Protein AF-A0A7W8YZ42-F1 (afdb_monomer_lite)

Structure (mmCIF, N/CA/C/O backbone):
data_AF-A0A7W8YZ42-F1
#
_entry.id   AF-A0A7W8YZ42-F1
#
loop_
_atom_site.group_PDB
_atom_site.id
_atom_site.type_symbol
_atom_site.label_atom_id
_atom_site.label_alt_id
_atom_site.label_comp_id
_atom_site.label_asym_id
_atom_site.label_entity_id
_atom_site.label_seq_id
_atom_site.pdbx_PDB_ins_code
_atom_site.Cartn_x
_atom_site.Cartn_y
_atom_site.Cartn_z
_atom_site.occupancy
_atom_site.B_iso_or_equiv
_atom_site.auth_seq_id
_atom_site.auth_comp_id
_atom_site.auth_asym_id
_atom_site.auth_atom_id
_atom_site.pdbx_PDB_model_num
ATOM 1 N N . MET A 1 1 ? 6.236 -15.646 -1.633 1.00 45.84 1 MET A N 1
ATOM 2 C CA . MET A 1 1 ? 5.769 -15.049 -0.363 1.00 45.84 1 MET A CA 1
ATOM 3 C C . MET A 1 1 ? 4.272 -15.265 -0.243 1.00 45.84 1 MET A C 1
ATOM 5 O O . MET A 1 1 ? 3.578 -15.065 -1.229 1.00 45.84 1 MET A O 1
ATOM 9 N N . ASN A 1 2 ? 3.777 -15.682 0.921 1.00 52.34 2 ASN A N 1
ATOM 10 C CA . ASN A 1 2 ? 2.339 -15.761 1.181 1.00 52.34 2 ASN A CA 1
ATOM 11 C C . ASN A 1 2 ? 1.855 -14.338 1.521 1.00 52.34 2 ASN A C 1
ATOM 13 O O . ASN A 1 2 ? 2.065 -13.890 2.646 1.00 52.34 2 ASN A O 1
ATOM 17 N N . ARG A 1 3 ? 1.352 -13.580 0.533 1.00 72.31 3 ARG A N 1
ATOM 18 C CA . ARG A 1 3 ? 0.848 -12.210 0.752 1.00 72.31 3 ARG A CA 1
ATOM 19 C C . ARG A 1 3 ? -0.459 -12.290 1.545 1.00 72.31 3 ARG A C 1
ATOM 21 O O . ARG A 1 3 ? -1.333 -13.086 1.209 1.00 72.31 3 ARG A O 1
ATOM 28 N N . VAL A 1 4 ? -0.573 -11.499 2.608 1.00 82.25 4 VAL A N 1
ATOM 29 C CA . VAL A 1 4 ? -1.789 -11.441 3.430 1.00 82.25 4 VAL A CA 1
ATOM 30 C C . VAL A 1 4 ? -2.888 -10.736 2.630 1.00 82.25 4 VAL A C 1
ATOM 32 O O . VAL A 1 4 ? -2.637 -9.711 1.993 1.00 82.25 4 VAL A O 1
ATOM 35 N N . ASP A 1 5 ? -4.099 -11.297 2.635 1.00 85.44 5 ASP A N 1
ATOM 36 C CA . ASP A 1 5 ? -5.269 -10.666 2.013 1.00 85.44 5 ASP A CA 1
ATOM 37 C C . ASP A 1 5 ? -5.527 -9.302 2.687 1.00 85.44 5 ASP A C 1
ATOM 39 O O . ASP A 1 5 ? -5.645 -9.261 3.919 1.00 85.44 5 ASP A O 1
ATOM 43 N N . PRO A 1 6 ? -5.626 -8.193 1.928 1.00 85.75 6 PRO A N 1
ATOM 44 C CA . PRO A 1 6 ? -5.817 -6.851 2.484 1.00 85.75 6 PRO A CA 1
ATOM 45 C C . PRO A 1 6 ? -7.073 -6.736 3.357 1.00 85.75 6 PRO A C 1
ATOM 47 O O . PRO A 1 6 ? -7.116 -5.958 4.312 1.00 85.75 6 PRO A O 1
ATOM 50 N N . ARG A 1 7 ? -8.084 -7.576 3.120 1.00 86.62 7 ARG A N 1
ATOM 51 C CA . ARG A 1 7 ? -9.308 -7.624 3.930 1.00 86.62 7 ARG A CA 1
ATOM 52 C C . ARG A 1 7 ? -9.055 -8.066 5.366 1.00 86.62 7 ARG A C 1
ATOM 54 O O . ARG A 1 7 ? -9.864 -7.741 6.230 1.00 86.62 7 ARG A O 1
ATOM 61 N N . ASN A 1 8 ? -7.960 -8.780 5.620 1.00 87.62 8 ASN A N 1
ATOM 62 C CA . ASN A 1 8 ? -7.572 -9.263 6.945 1.00 87.62 8 ASN A CA 1
ATOM 63 C C . ASN A 1 8 ? -6.604 -8.322 7.673 1.00 87.62 8 ASN A C 1
ATOM 65 O O . ASN A 1 8 ? -6.323 -8.546 8.847 1.00 87.62 8 ASN A O 1
ATOM 69 N N . LEU A 1 9 ? -6.092 -7.287 7.003 1.00 86.56 9 LEU A N 1
ATOM 70 C CA . LEU A 1 9 ? -5.191 -6.307 7.608 1.00 86.56 9 LEU A CA 1
ATOM 71 C C . LEU A 1 9 ? -5.971 -5.293 8.446 1.00 86.56 9 LEU A C 1
ATOM 73 O O . LEU A 1 9 ? -7.122 -4.986 8.125 1.00 86.56 9 LEU A O 1
ATOM 77 N N . SER A 1 10 ? -5.364 -4.741 9.500 1.00 86.88 10 SER A N 1
ATOM 78 C CA . SER A 1 10 ? -5.911 -3.564 10.188 1.00 86.88 10 SER A CA 1
ATOM 79 C C . SER A 1 10 ? -5.759 -2.313 9.308 1.00 86.88 10 SER A C 1
ATOM 81 O O . SER A 1 10 ? -5.009 -2.307 8.334 1.00 86.88 10 SER A O 1
ATOM 83 N N . VAL A 1 11 ? -6.465 -1.220 9.622 1.00 86.06 11 VAL A N 1
ATOM 84 C CA . VAL A 1 11 ? -6.296 0.051 8.877 1.00 86.06 11 VAL A CA 1
ATOM 85 C C . VAL A 1 11 ? -4.870 0.592 9.011 1.00 86.06 11 VAL A C 1
ATOM 87 O O . VAL A 1 11 ? -4.340 1.185 8.072 1.00 86.06 11 VAL A O 1
ATOM 90 N N . ARG A 1 12 ? -4.240 0.375 10.170 1.00 88.62 12 ARG A N 1
ATOM 91 C CA . ARG A 1 12 ? -2.847 0.744 10.399 1.00 88.62 12 ARG A CA 1
ATOM 92 C C . ARG A 1 12 ? -1.914 -0.070 9.507 1.00 88.62 12 ARG A C 1
ATOM 94 O O . ARG A 1 12 ? -1.106 0.537 8.817 1.00 88.62 12 ARG A O 1
ATOM 101 N N . ASP A 1 13 ? -2.084 -1.389 9.472 1.00 90.12 13 ASP A N 1
ATOM 102 C CA . ASP A 1 13 ? -1.243 -2.270 8.654 1.00 90.12 13 ASP A CA 1
ATOM 103 C C . ASP A 1 13 ? -1.421 -1.991 7.157 1.00 90.12 13 ASP A C 1
ATOM 105 O O . ASP A 1 13 ? -0.439 -1.965 6.428 1.00 90.12 13 ASP A O 1
ATOM 109 N N . LEU A 1 14 ? -2.648 -1.696 6.701 1.00 89.50 14 LEU A N 1
ATOM 110 C CA . LEU A 1 14 ? -2.903 -1.264 5.319 1.00 89.50 14 LEU A CA 1
ATOM 111 C C . LEU A 1 14 ? -2.092 -0.015 4.956 1.00 89.50 14 LEU A C 1
ATOM 113 O O . LEU A 1 14 ? -1.501 0.056 3.882 1.00 89.50 14 LEU A O 1
ATOM 117 N N . ARG A 1 15 ? -2.062 0.978 5.851 1.00 89.75 15 ARG A N 1
ATOM 118 C CA . ARG A 1 15 ? -1.315 2.220 5.632 1.00 89.75 15 ARG A CA 1
ATOM 119 C C . ARG A 1 15 ? 0.193 1.996 5.690 1.00 89.75 15 ARG A C 1
ATOM 121 O O . ARG A 1 15 ? 0.918 2.593 4.899 1.00 89.75 15 ARG A O 1
ATOM 128 N N . ASP A 1 16 ? 0.651 1.182 6.635 1.00 91.25 16 ASP A N 1
ATOM 129 C CA . ASP A 1 16 ? 2.068 0.869 6.791 1.00 91.25 16 ASP A CA 1
ATOM 130 C C . ASP A 1 16 ? 2.569 0.094 5.551 1.00 91.25 16 ASP A C 1
ATOM 132 O O . ASP A 1 16 ? 3.592 0.469 4.983 1.00 91.25 16 ASP A O 1
ATOM 136 N N . GLU A 1 17 ? 1.795 -0.865 5.026 1.00 91.94 17 GLU A N 1
ATOM 137 C CA . GLU A 1 17 ? 2.132 -1.601 3.795 1.00 91.94 17 GLU A CA 1
ATOM 138 C C . GLU A 1 17 ? 2.107 -0.707 2.540 1.00 91.94 17 GLU A C 1
ATOM 140 O O . GLU A 1 17 ? 3.009 -0.794 1.708 1.00 91.94 17 GLU A O 1
ATOM 145 N N . LEU A 1 18 ? 1.128 0.199 2.407 1.00 91.56 18 LEU A N 1
ATOM 146 C CA . LEU A 1 18 ? 1.106 1.185 1.313 1.00 91.56 18 LEU A CA 1
ATOM 147 C C . LEU A 1 18 ? 2.356 2.071 1.315 1.00 91.56 18 LEU A C 1
ATOM 149 O O . LEU A 1 18 ? 2.933 2.340 0.262 1.00 91.56 18 LEU A O 1
ATOM 153 N N . ARG A 1 19 ? 2.799 2.494 2.500 1.00 91.94 19 ARG A N 1
ATOM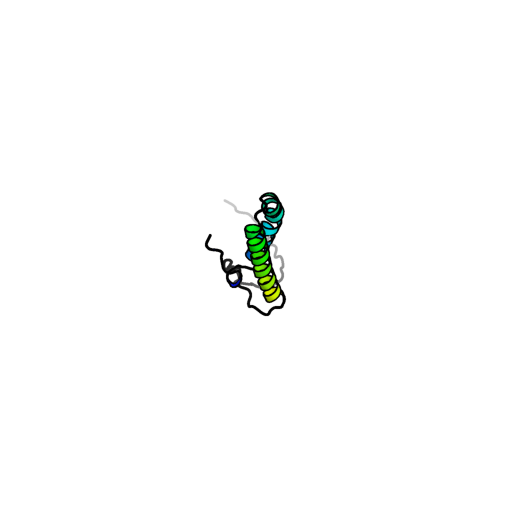 154 C CA . ARG A 1 19 ? 4.007 3.303 2.645 1.00 91.94 19 ARG A CA 1
ATOM 155 C C . ARG A 1 19 ? 5.266 2.521 2.265 1.00 91.94 19 ARG A C 1
ATOM 157 O O . ARG A 1 19 ? 6.116 3.057 1.562 1.00 91.94 19 ARG A O 1
ATOM 164 N N . GLU A 1 20 ? 5.391 1.269 2.699 1.00 91.56 20 GLU A N 1
ATOM 165 C CA . GLU A 1 20 ? 6.522 0.405 2.321 1.00 91.56 20 GLU A CA 1
ATOM 166 C C . GLU A 1 20 ? 6.575 0.153 0.805 1.00 91.56 20 GLU A C 1
ATOM 168 O O . GLU A 1 20 ? 7.649 0.124 0.190 1.00 91.56 20 GLU A O 1
ATOM 173 N N . LEU A 1 21 ? 5.411 0.004 0.172 1.00 90.19 21 LEU A N 1
ATOM 174 C CA . LEU A 1 21 ? 5.304 -0.102 -1.279 1.00 90.19 21 LEU A CA 1
ATOM 175 C C . LEU A 1 21 ? 5.784 1.182 -1.964 1.00 90.19 21 LEU A C 1
ATOM 177 O O . LEU A 1 21 ? 6.613 1.108 -2.870 1.00 90.19 21 LEU A O 1
ATOM 181 N N . GLU A 1 22 ? 5.350 2.353 -1.509 1.00 89.12 22 GLU A N 1
ATOM 182 C CA . GLU A 1 22 ? 5.808 3.631 -2.065 1.00 89.12 22 GLU A CA 1
ATOM 183 C C . GLU A 1 22 ? 7.332 3.809 -1.922 1.00 89.12 22 GLU A C 1
ATOM 185 O O . GLU A 1 22 ? 8.016 4.159 -2.887 1.00 89.12 22 GLU A O 1
ATOM 190 N N . GLU A 1 23 ? 7.888 3.480 -0.752 1.00 91.62 23 GLU A N 1
ATOM 191 C CA . GLU A 1 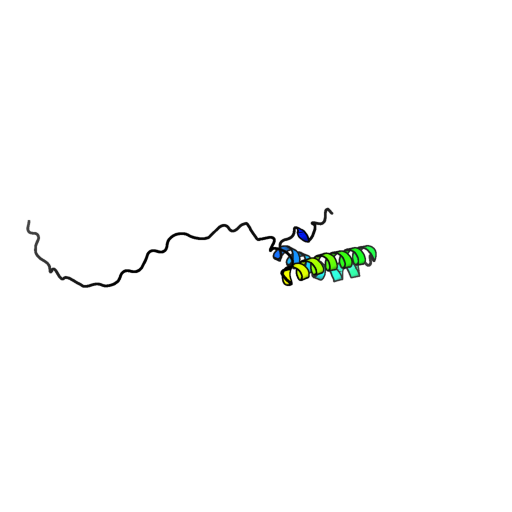23 ? 9.328 3.571 -0.478 1.00 91.62 23 GLU A CA 1
ATOM 192 C C . GLU A 1 23 ? 10.155 2.623 -1.376 1.00 91.62 23 GLU A C 1
ATOM 194 O O . GLU A 1 23 ? 11.253 2.978 -1.813 1.00 91.62 23 GLU A O 1
ATOM 199 N N . SER A 1 24 ? 9.611 1.453 -1.730 1.00 89.75 24 SER A N 1
ATOM 200 C CA . SER A 1 24 ? 10.270 0.448 -2.585 1.00 89.75 24 SER A CA 1
ATOM 201 C C . SER A 1 24 ? 9.994 0.597 -4.090 1.00 89.75 24 SER A C 1
ATOM 203 O O . SER A 1 24 ? 10.580 -0.128 -4.907 1.00 89.75 24 SER A O 1
ATOM 205 N N . TRP A 1 25 ? 9.145 1.547 -4.501 1.00 86.88 25 TRP A N 1
ATOM 206 C CA . TRP A 1 25 ? 8.802 1.774 -5.912 1.00 86.88 25 TRP A CA 1
ATOM 207 C C . TRP A 1 25 ? 10.035 2.131 -6.747 1.00 86.88 25 TRP A C 1
ATOM 209 O O . TRP A 1 25 ? 10.278 1.558 -7.810 1.00 86.88 25 TRP A O 1
ATOM 219 N N . MET A 1 26 ? 10.867 3.042 -6.236 1.00 86.56 26 MET A N 1
ATOM 220 C CA . MET A 1 26 ? 12.095 3.469 -6.910 1.00 86.56 26 MET A CA 1
ATOM 221 C C . MET A 1 26 ? 13.088 2.317 -7.092 1.00 86.56 26 MET A C 1
ATOM 223 O O . MET A 1 26 ? 13.697 2.194 -8.152 1.00 86.56 26 MET A O 1
ATOM 227 N N . GLU A 1 27 ? 13.236 1.454 -6.087 1.00 87.44 27 GLU A N 1
ATOM 228 C CA . GLU A 1 27 ? 14.101 0.273 -6.170 1.00 87.44 27 GLU A CA 1
ATOM 229 C C . GLU A 1 27 ? 13.577 -0.743 -7.189 1.00 87.44 27 GLU A C 1
ATOM 231 O O . GLU A 1 27 ? 14.352 -1.345 -7.933 1.00 87.44 27 GLU A O 1
ATOM 236 N N . THR A 1 28 ? 12.255 -0.901 -7.260 1.00 85.62 28 THR A N 1
ATOM 237 C CA . THR A 1 28 ? 11.594 -1.780 -8.230 1.00 85.62 28 THR A CA 1
ATOM 238 C C . THR A 1 28 ? 11.772 -1.257 -9.658 1.00 85.62 28 THR A C 1
ATOM 240 O O . THR A 1 28 ? 12.141 -2.025 -10.548 1.00 85.62 28 THR A O 1
ATOM 243 N N . LEU A 1 29 ? 11.636 0.058 -9.865 1.00 85.69 29 LEU A N 1
ATOM 244 C CA . LEU A 1 29 ? 11.951 0.716 -11.137 1.00 85.69 29 LEU A CA 1
ATOM 245 C C . LEU A 1 29 ? 13.424 0.541 -11.528 1.00 85.69 29 LEU A C 1
ATOM 247 O O . LEU A 1 29 ? 13.723 0.216 -12.675 1.00 85.69 29 LEU A O 1
ATOM 251 N N . LEU A 1 30 ? 14.348 0.728 -10.580 1.00 87.88 30 LEU A N 1
ATOM 252 C CA . LEU A 1 30 ? 15.791 0.584 -10.803 1.00 87.88 30 LEU A CA 1
ATOM 253 C C . LEU A 1 30 ? 16.188 -0.851 -11.167 1.00 87.88 30 LEU A C 1
ATOM 255 O O . LEU A 1 30 ? 17.110 -1.049 -11.957 1.00 87.88 30 LEU A O 1
ATOM 259 N N . ARG A 1 31 ? 15.495 -1.851 -10.610 1.00 85.75 31 ARG A N 1
ATOM 260 C CA . ARG A 1 31 ? 15.707 -3.268 -10.932 1.00 85.75 31 ARG A CA 1
ATOM 261 C C . ARG A 1 31 ? 15.230 -3.627 -12.346 1.00 85.75 31 ARG A C 1
ATOM 263 O O . ARG A 1 31 ? 15.728 -4.601 -12.905 1.00 85.75 31 ARG A O 1
ATOM 270 N N . GLY A 1 32 ? 14.321 -2.840 -12.932 1.00 69.31 32 GLY A N 1
ATOM 271 C CA . GLY A 1 32 ? 13.921 -2.941 -14.341 1.00 69.31 32 GLY A CA 1
ATOM 272 C C . GLY A 1 32 ? 13.144 -4.210 -14.703 1.00 69.31 32 GLY A C 1
ATOM 273 O O . GLY A 1 32 ? 13.193 -4.647 -15.850 1.00 69.31 32 GLY A O 1
ATOM 274 N N . SER A 1 33 ? 12.465 -4.832 -13.736 1.00 82.00 33 SER A N 1
ATOM 275 C CA . SER A 1 33 ? 11.611 -5.999 -13.978 1.00 82.00 33 SER A CA 1
ATOM 276 C C . SER A 1 33 ? 10.167 -5.537 -14.149 1.00 82.00 33 SER A C 1
ATOM 278 O O . SER A 1 33 ? 9.508 -5.203 -13.166 1.00 82.00 33 SER A O 1
ATOM 280 N N . ASP A 1 34 ? 9.668 -5.538 -15.386 1.00 83.44 34 ASP A N 1
ATOM 281 C CA . ASP A 1 34 ? 8.270 -5.187 -15.690 1.00 83.44 34 ASP A CA 1
ATOM 282 C C . ASP A 1 34 ? 7.274 -6.054 -14.905 1.00 83.44 34 ASP A C 1
ATOM 284 O O . ASP A 1 34 ? 6.228 -5.570 -14.489 1.00 83.44 34 ASP A O 1
ATOM 288 N N . ASN A 1 35 ? 7.624 -7.317 -14.632 1.00 87.19 35 ASN A N 1
ATOM 289 C CA . ASN A 1 35 ? 6.803 -8.201 -13.805 1.00 87.19 35 ASN A CA 1
ATOM 290 C C . ASN A 1 35 ? 6.729 -7.723 -12.349 1.00 87.19 35 ASN A C 1
ATOM 292 O O . ASN A 1 35 ? 5.674 -7.789 -11.733 1.00 87.19 35 ASN A O 1
ATOM 296 N N . ASP A 1 36 ? 7.839 -7.226 -11.799 1.00 87.81 36 ASP A N 1
ATOM 297 C CA . ASP A 1 36 ? 7.846 -6.721 -10.426 1.00 87.81 36 ASP A CA 1
ATOM 298 C C . ASP A 1 36 ? 7.077 -5.402 -10.322 1.00 87.81 36 ASP A C 1
ATOM 300 O O . ASP A 1 36 ? 6.466 -5.136 -9.292 1.00 87.81 36 ASP A O 1
ATOM 304 N N . LEU A 1 37 ? 7.099 -4.586 -11.380 1.00 88.56 37 LEU A N 1
ATOM 305 C CA . LEU A 1 37 ? 6.314 -3.355 -11.465 1.00 88.56 37 LEU A CA 1
ATOM 306 C C . LEU A 1 37 ? 4.816 -3.645 -11.576 1.00 88.56 37 LEU A C 1
ATOM 308 O O . LEU A 1 37 ? 4.030 -2.972 -10.913 1.00 88.56 37 LEU A O 1
ATOM 312 N N . ASP A 1 38 ? 4.422 -4.649 -12.361 1.00 90.94 38 ASP A N 1
ATOM 313 C CA . ASP A 1 38 ? 3.025 -5.085 -12.459 1.00 90.94 38 ASP A CA 1
ATOM 314 C C . ASP A 1 38 ? 2.535 -5.643 -11.115 1.00 90.94 38 ASP A C 1
ATOM 316 O O . ASP A 1 38 ? 1.522 -5.189 -10.584 1.00 90.94 38 ASP A O 1
ATOM 320 N N . ASP A 1 39 ? 3.325 -6.518 -10.483 1.00 89.12 39 ASP A N 1
ATOM 321 C CA . ASP A 1 39 ? 3.028 -7.056 -9.153 1.00 89.12 39 ASP A CA 1
ATOM 322 C C . ASP A 1 39 ? 2.906 -5.954 -8.088 1.00 89.12 39 ASP A C 1
ATOM 324 O O . ASP A 1 39 ? 2.093 -6.068 -7.165 1.00 89.12 39 ASP A O 1
ATOM 328 N N . HIS A 1 40 ? 3.725 -4.905 -8.191 1.00 90.25 40 HIS A N 1
ATOM 329 C CA . HIS A 1 40 ? 3.709 -3.753 -7.289 1.00 90.25 40 HIS A CA 1
ATOM 330 C C . HIS A 1 40 ? 2.472 -2.874 -7.520 1.00 90.25 40 HIS A C 1
ATOM 332 O O . HIS A 1 40 ? 1.763 -2.534 -6.570 1.00 90.25 40 HIS A O 1
ATOM 338 N N . ALA A 1 41 ? 2.141 -2.591 -8.782 1.00 90.25 41 ALA A N 1
ATOM 339 C CA . ALA A 1 41 ? 0.958 -1.824 -9.158 1.00 90.25 41 ALA A CA 1
ATOM 340 C C . ALA A 1 41 ? -0.346 -2.537 -8.764 1.00 90.25 41 ALA A C 1
ATOM 342 O O . ALA A 1 41 ? -1.244 -1.914 -8.194 1.00 90.25 41 ALA A O 1
ATOM 343 N N . VAL A 1 42 ? -0.442 -3.849 -9.011 1.00 93.06 42 VAL A N 1
ATOM 344 C CA . VAL A 1 42 ? -1.591 -4.671 -8.602 1.00 93.06 42 VAL A CA 1
ATOM 345 C C . VAL A 1 42 ? -1.743 -4.639 -7.085 1.00 93.06 42 VAL A C 1
ATOM 347 O O . VAL A 1 42 ? -2.837 -4.377 -6.588 1.00 93.06 42 VAL A O 1
ATOM 350 N N . ARG A 1 43 ? -0.649 -4.837 -6.339 1.00 91.75 43 ARG A N 1
ATOM 351 C CA . ARG A 1 43 ? -0.702 -4.851 -4.874 1.00 91.75 43 ARG A CA 1
ATOM 352 C C . ARG A 1 43 ? -1.097 -3.495 -4.288 1.00 91.75 43 ARG A C 1
ATOM 354 O O . ARG A 1 43 ? -1.914 -3.453 -3.372 1.00 91.75 43 ARG A O 1
ATOM 361 N N . THR A 1 44 ? -0.553 -2.407 -4.827 1.00 92.81 44 THR A N 1
ATOM 362 C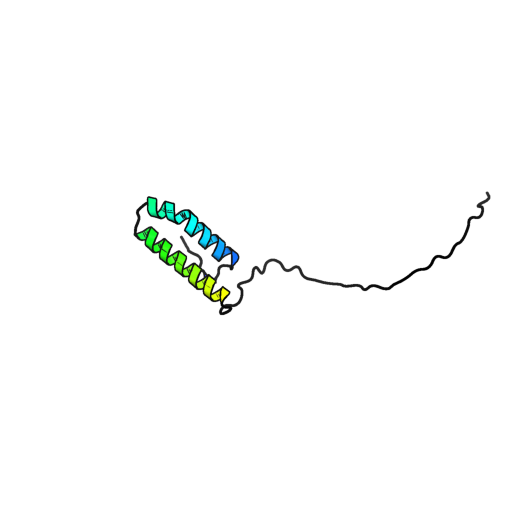 CA . THR A 1 44 ? -0.905 -1.040 -4.416 1.00 92.81 44 THR A CA 1
ATOM 363 C C . THR A 1 44 ? -2.403 -0.803 -4.594 1.00 92.81 44 THR A C 1
ATOM 365 O O . THR A 1 44 ? -3.084 -0.402 -3.652 1.00 92.81 44 THR A O 1
ATOM 368 N N . ARG A 1 45 ? -2.949 -1.178 -5.755 1.00 93.38 45 ARG A N 1
ATOM 369 C CA . ARG A 1 45 ? -4.377 -1.037 -6.047 1.00 93.38 45 ARG A CA 1
ATOM 370 C C . ARG A 1 45 ? -5.265 -1.849 -5.099 1.00 93.38 45 ARG A C 1
ATOM 372 O O . ARG A 1 45 ? -6.279 -1.337 -4.640 1.00 93.38 45 ARG A O 1
ATOM 379 N N . GLU A 1 46 ? -4.903 -3.096 -4.795 1.00 93.62 46 GLU A N 1
ATOM 380 C CA . GLU A 1 46 ? -5.658 -3.935 -3.849 1.00 93.62 46 GLU A CA 1
ATOM 381 C C . GLU A 1 46 ? -5.760 -3.298 -2.452 1.00 93.62 46 GLU A C 1
ATOM 383 O O . GLU A 1 46 ? -6.810 -3.362 -1.808 1.00 93.62 46 GLU A O 1
ATOM 388 N N . LEU A 1 47 ? -4.670 -2.685 -1.983 1.00 92.06 47 LEU A N 1
ATOM 389 C CA . LEU A 1 47 ? -4.608 -2.021 -0.681 1.00 92.06 47 LEU A CA 1
ATOM 390 C C . LEU A 1 47 ? -5.387 -0.700 -0.678 1.00 92.06 47 LEU A C 1
ATOM 392 O O . LEU A 1 47 ? -6.118 -0.433 0.275 1.00 92.06 47 LEU A O 1
ATOM 396 N N . GLU A 1 48 ? -5.273 0.099 -1.742 1.00 92.25 48 GLU A N 1
ATOM 397 C CA . GLU A 1 48 ? -6.026 1.348 -1.913 1.00 92.25 48 GLU A CA 1
ATOM 398 C C . GLU A 1 48 ? -7.537 1.097 -1.976 1.00 92.25 48 GLU A C 1
ATOM 400 O O . GLU A 1 48 ? -8.299 1.759 -1.273 1.00 92.25 48 GLU A O 1
ATOM 405 N N . GLU A 1 49 ? -7.981 0.105 -2.757 1.00 92.75 49 GLU A N 1
ATOM 406 C CA . GLU A 1 49 ? -9.398 -0.258 -2.865 1.00 92.75 49 GLU A CA 1
ATOM 407 C C . GLU A 1 49 ? -9.973 -0.682 -1.505 1.00 92.75 49 GLU A C 1
ATOM 409 O O . GLU A 1 49 ? -11.084 -0.287 -1.135 1.00 92.75 49 GLU A O 1
ATOM 414 N N . 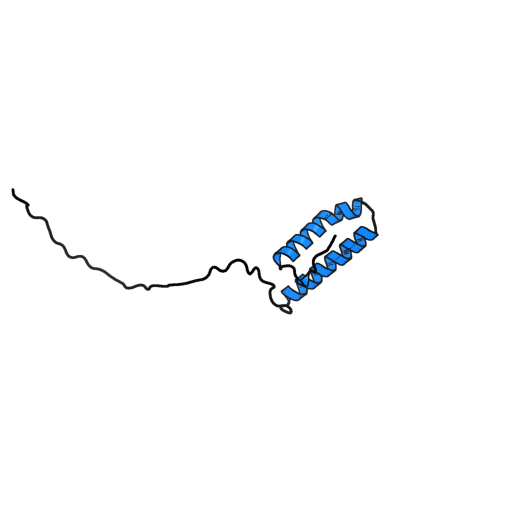GLU A 1 50 ? -9.213 -1.458 -0.730 1.00 90.19 50 GLU A N 1
ATOM 415 C CA . GLU A 1 50 ? -9.619 -1.865 0.612 1.00 90.19 50 GLU A CA 1
ATOM 416 C C . GLU A 1 50 ? -9.651 -0.685 1.593 1.00 90.19 50 GLU A C 1
ATOM 418 O O . GLU A 1 50 ? -10.591 -0.563 2.388 1.00 90.19 50 GLU A O 1
ATOM 423 N N . PHE A 1 51 ? -8.650 0.193 1.534 1.00 87.88 51 PHE A N 1
ATOM 424 C CA . PHE A 1 51 ? -8.580 1.392 2.362 1.00 87.88 51 PHE A CA 1
ATOM 425 C C . PHE A 1 51 ? -9.765 2.328 2.083 1.00 87.88 51 PHE A C 1
ATOM 427 O O . PHE A 1 51 ? -10.463 2.738 3.014 1.00 87.88 51 PHE A O 1
ATOM 434 N N . ASP A 1 52 ? -10.065 2.582 0.808 1.00 89.38 52 ASP A N 1
ATOM 435 C CA . ASP A 1 52 ? -11.197 3.399 0.369 1.00 89.38 52 ASP A CA 1
ATOM 436 C C . ASP A 1 52 ? -12.542 2.792 0.774 1.00 89.38 52 ASP A C 1
ATOM 438 O O . ASP A 1 52 ? -13.437 3.506 1.240 1.00 89.38 52 ASP A O 1
ATOM 442 N N . ARG A 1 53 ? -12.699 1.470 0.635 1.00 88.25 53 ARG A N 1
ATOM 443 C CA . ARG A 1 53 ? -13.909 0.755 1.065 1.00 88.25 53 ARG A CA 1
ATOM 444 C C . ARG A 1 53 ? -14.185 0.970 2.554 1.00 88.25 53 ARG A C 1
ATOM 446 O O . ARG A 1 53 ? -15.327 1.227 2.941 1.00 88.25 53 ARG A O 1
ATOM 453 N N . ARG A 1 54 ? -13.144 0.913 3.390 1.00 84.88 54 ARG A N 1
ATOM 454 C CA . ARG A 1 54 ? -13.248 1.163 4.838 1.00 84.88 54 ARG A CA 1
ATOM 455 C C . ARG A 1 54 ? -13.490 2.633 5.157 1.00 84.88 54 ARG A C 1
ATOM 457 O O . ARG A 1 54 ? -14.325 2.929 6.007 1.00 84.88 54 ARG A O 1
ATOM 464 N N . ALA A 1 55 ? -12.824 3.549 4.456 1.00 81.25 55 ALA A N 1
ATOM 465 C CA . ALA A 1 55 ? -13.009 4.989 4.637 1.00 81.25 55 ALA A CA 1
ATOM 466 C C . ALA A 1 55 ? -14.445 5.441 4.315 1.00 81.25 55 ALA A C 1
ATOM 468 O O . ALA A 1 55 ? -14.969 6.355 4.951 1.00 81.25 55 ALA A O 1
ATOM 469 N N . ARG A 1 56 ? -15.111 4.770 3.367 1.00 84.56 56 ARG A N 1
ATOM 470 C CA . ARG A 1 56 ? -16.524 5.001 3.019 1.00 84.56 56 ARG A CA 1
ATOM 471 C C . ARG A 1 56 ? -17.519 4.391 4.016 1.00 84.56 56 ARG A C 1
ATOM 473 O O . ARG A 1 56 ? -18.713 4.642 3.885 1.00 84.56 56 ARG A O 1
ATOM 480 N N . GLY A 1 57 ? -17.050 3.624 5.004 1.00 73.19 57 GLY A N 1
ATOM 481 C CA . GLY A 1 57 ? -17.897 2.955 5.997 1.00 73.19 57 GLY A CA 1
ATOM 482 C C . GLY A 1 57 ? -18.611 1.701 5.480 1.00 73.19 57 GLY A C 1
ATOM 483 O O . GLY A 1 57 ? -19.536 1.223 6.131 1.00 73.19 57 GLY A O 1
ATOM 484 N N . ASP A 1 58 ? -18.192 1.164 4.330 1.00 69.75 58 ASP A N 1
ATOM 485 C CA . ASP A 1 58 ? -18.811 -0.004 3.682 1.00 69.75 58 ASP A CA 1
ATOM 486 C C . ASP A 1 58 ? -18.345 -1.340 4.303 1.00 69.75 58 ASP A C 1
ATOM 488 O O . ASP A 1 58 ? -18.921 -2.399 4.061 1.00 69.75 58 ASP A O 1
ATOM 492 N N . ALA A 1 59 ? -17.305 -1.300 5.145 1.00 62.03 59 ALA A N 1
ATOM 493 C CA . ALA A 1 59 ? -16.765 -2.450 5.863 1.00 62.03 59 ALA A CA 1
ATOM 494 C C . ALA A 1 59 ? -16.641 -2.152 7.370 1.00 62.03 59 ALA A C 1
ATOM 496 O O . ALA A 1 59 ? -16.241 -1.043 7.739 1.00 62.03 59 ALA A O 1
ATOM 497 N N . PRO A 1 60 ? -16.955 -3.120 8.256 1.00 59.53 60 PRO A N 1
ATOM 498 C CA . PRO A 1 60 ? -16.748 -2.946 9.688 1.00 59.53 60 PRO A CA 1
ATOM 499 C C . PRO A 1 60 ? -15.253 -2.735 9.978 1.00 59.53 60 PRO A C 1
ATOM 501 O O . PRO A 1 60 ? -14.413 -3.343 9.306 1.00 59.53 60 PRO A O 1
ATOM 504 N N . PRO A 1 61 ? -14.890 -1.906 10.974 1.00 56.53 61 PRO A N 1
ATOM 505 C CA . PRO A 1 61 ? -13.502 -1.778 11.389 1.00 56.53 61 PRO A CA 1
ATOM 506 C C . PRO A 1 61 ? -13.009 -3.146 11.877 1.00 56.53 61 PRO A C 1
ATOM 508 O O . PRO A 1 61 ? -13.452 -3.639 12.913 1.00 56.53 61 PRO A O 1
ATOM 511 N N . GLN A 1 62 ? -12.105 -3.772 11.119 1.00 57.34 62 GLN A N 1
ATOM 512 C CA . GLN A 1 62 ? -11.272 -4.869 11.616 1.00 57.34 62 GLN A CA 1
ATOM 513 C C . GLN A 1 62 ? -10.400 -4.255 12.713 1.00 57.34 62 GLN A C 1
ATOM 515 O O . GLN A 1 62 ? -9.452 -3.523 12.427 1.00 57.34 62 GLN A O 1
ATOM 520 N N . GLY A 1 63 ? -10.850 -4.406 13.957 1.00 49.44 63 GLY A N 1
ATOM 521 C CA . GLY A 1 63 ? -10.351 -3.636 15.083 1.00 49.44 63 GLY A CA 1
ATOM 522 C C . GLY A 1 63 ? -8.909 -3.969 15.444 1.00 49.44 63 GLY A C 1
ATOM 523 O O . GLY A 1 63 ? -8.495 -5.125 15.398 1.00 49.44 63 GLY A O 1
ATOM 524 N N . ASP A 1 64 ? -8.207 -2.960 15.957 1.00 47.03 64 ASP A N 1
ATOM 525 C CA . ASP A 1 64 ? -7.151 -3.094 16.963 1.00 47.03 64 ASP A CA 1
ATOM 526 C C . ASP A 1 64 ? -7.721 -3.716 18.263 1.00 47.03 64 ASP A C 1
ATOM 528 O O . ASP A 1 64 ? -7.623 -3.150 19.353 1.00 47.03 64 ASP A O 1
ATOM 532 N N . ALA A 1 65 ? -8.378 -4.877 18.176 1.00 44.22 65 ALA A N 1
ATOM 533 C CA . ALA A 1 65 ? -8.920 -5.605 19.318 1.00 44.22 65 ALA A CA 1
ATOM 534 C C . ALA A 1 65 ? -7.790 -6.340 20.059 1.00 44.22 65 ALA A C 1
ATOM 536 O O . ALA A 1 65 ? -7.751 -7.563 20.145 1.00 44.22 65 ALA A O 1
ATOM 537 N N . ALA A 1 66 ? -6.854 -5.553 20.584 1.00 45.75 66 ALA A N 1
ATOM 538 C CA . ALA A 1 66 ? -5.907 -5.907 21.629 1.00 45.75 66 ALA A CA 1
ATOM 539 C C . ALA A 1 66 ? -5.606 -4.659 22.482 1.00 45.75 66 ALA A C 1
ATOM 541 O O . ALA A 1 66 ? -4.458 -4.280 22.681 1.00 45.75 66 ALA A O 1
ATOM 542 N N . ALA A 1 67 ? -6.650 -3.993 22.976 1.00 44.81 67 ALA A N 1
ATOM 543 C CA . ALA A 1 67 ? -6.551 -3.074 24.108 1.00 44.81 67 ALA A CA 1
ATOM 544 C C . ALA A 1 67 ? -7.902 -3.015 24.826 1.00 44.81 67 ALA A C 1
ATOM 546 O O . ALA A 1 67 ? -8.611 -2.012 24.836 1.00 44.81 67 ALA A O 1
ATOM 547 N N . GLU A 1 68 ? -8.272 -4.145 25.416 1.00 45.06 68 GLU A N 1
ATOM 548 C CA . GLU A 1 68 ? -9.299 -4.229 26.443 1.00 45.06 68 GLU A CA 1
ATOM 549 C C . GLU A 1 68 ? -8.805 -3.450 27.680 1.00 45.06 68 GLU A C 1
ATOM 551 O O . GLU A 1 68 ? -8.190 -4.005 28.584 1.00 45.06 68 GLU A O 1
ATOM 556 N N . GLN A 1 69 ? -8.986 -2.127 27.690 1.00 48.50 69 GLN A N 1
ATOM 557 C CA . GLN A 1 69 ? -8.910 -1.303 28.899 1.00 48.50 69 GLN A CA 1
ATOM 558 C C . GLN A 1 69 ? -9.982 -0.214 28.853 1.00 48.50 69 GLN A C 1
ATOM 560 O O . GLN A 1 69 ? -9.740 0.907 28.414 1.00 48.50 69 GLN A O 1
ATOM 565 N N . ALA A 1 70 ? -11.176 -0.551 29.336 1.00 48.09 70 ALA A N 1
ATOM 566 C CA . ALA A 1 70 ? -12.156 0.392 29.874 1.00 48.09 70 ALA A CA 1
ATOM 567 C C . ALA A 1 70 ? -13.171 -0.383 30.751 1.00 48.09 70 ALA A C 1
ATOM 569 O O . ALA A 1 70 ? -13.332 -1.586 30.555 1.00 48.09 70 ALA A O 1
ATOM 570 N N . PRO A 1 71 ? -13.980 0.275 31.602 1.00 56.91 71 PRO A N 1
ATOM 571 C CA . PRO A 1 71 ? -13.622 1.081 32.776 1.00 56.91 71 PRO A CA 1
ATOM 572 C C . PRO A 1 71 ? -14.465 0.650 34.007 1.00 56.91 71 PRO A C 1
ATOM 574 O O . PRO A 1 71 ? -15.516 0.032 33.854 1.00 56.91 71 PRO A O 1
ATOM 577 N N . SER A 1 72 ? -14.082 0.999 35.242 1.00 46.50 72 SER A N 1
ATOM 578 C CA . SER A 1 72 ? -15.018 0.856 36.373 1.00 46.50 72 SER A CA 1
ATOM 579 C C . SER A 1 72 ? -14.747 1.847 37.505 1.00 46.50 72 SER A C 1
ATOM 581 O O . SER A 1 72 ? -13.660 1.855 38.074 1.00 46.50 72 SER A O 1
ATOM 583 N N . GLY A 1 73 ? -15.772 2.637 37.841 1.00 42.31 73 GLY A N 1
ATOM 584 C CA . GLY A 1 73 ? -15.962 3.185 39.186 1.00 42.31 73 GLY A CA 1
ATOM 585 C C . GLY A 1 73 ? -15.722 4.681 39.364 1.00 42.31 73 GLY A C 1
ATOM 586 O O . GLY A 1 73 ? -14.700 5.090 39.900 1.00 42.31 73 GLY A O 1
ATOM 587 N N . SER A 1 74 ? -16.709 5.491 38.988 1.00 48.41 74 SER A N 1
ATOM 588 C CA . SER A 1 74 ? -16.930 6.816 39.567 1.00 48.41 74 SER A CA 1
ATOM 589 C C . SER A 1 74 ? -17.472 6.686 40.998 1.00 48.41 74 SER A C 1
ATOM 591 O O . SER A 1 74 ? -18.552 6.138 41.183 1.00 48.41 74 SER A O 1
ATOM 593 N N . GLU A 1 75 ? -16.790 7.270 41.977 1.00 51.31 75 GLU A N 1
ATOM 594 C CA . GLU A 1 75 ? -17.404 7.886 43.163 1.00 51.31 75 GLU A CA 1
ATOM 595 C C . GLU A 1 75 ? -16.814 9.306 43.182 1.00 51.31 75 GLU A C 1
ATOM 597 O O . GLU A 1 75 ? -15.601 9.475 43.212 1.00 51.31 75 GLU A O 1
ATOM 602 N N . GLY A 1 76 ? -17.565 10.378 42.947 1.00 44.59 76 GLY A N 1
ATOM 603 C CA . GLY A 1 76 ? -18.858 10.663 43.552 1.00 44.59 76 GLY A CA 1
ATOM 604 C C . GLY A 1 76 ? -18.612 11.694 44.647 1.00 44.59 76 GLY A C 1
ATOM 605 O O . GLY A 1 76 ? -18.488 11.349 45.813 1.00 44.59 76 GLY A O 1
ATOM 606 N N . ASP A 1 77 ? -18.445 12.939 44.212 1.00 50.62 77 ASP A N 1
ATOM 607 C CA . ASP A 1 77 ? -18.272 14.153 45.005 1.00 50.62 77 ASP A CA 1
ATOM 608 C C . ASP A 1 77 ? -19.347 14.304 46.105 1.00 50.62 77 ASP A C 1
ATOM 610 O O . ASP A 1 77 ? -20.538 14.156 45.831 1.00 50.62 77 ASP A O 1
ATOM 614 N N . ALA A 1 78 ? -18.922 14.609 47.337 1.00 54.12 78 ALA A N 1
ATOM 615 C CA . ALA A 1 78 ? -19.773 15.168 48.390 1.00 54.12 78 ALA A CA 1
ATOM 616 C C . ALA A 1 78 ? -18.934 16.036 49.352 1.00 54.12 78 ALA A C 1
ATOM 618 O O . ALA A 1 78 ? -18.500 15.613 50.419 1.00 54.12 78 ALA A O 1
ATOM 619 N N . GLU A 1 79 ? -18.629 17.243 48.882 1.00 46.31 79 GLU A N 1
ATOM 620 C CA . GLU A 1 79 ? -19.008 18.512 49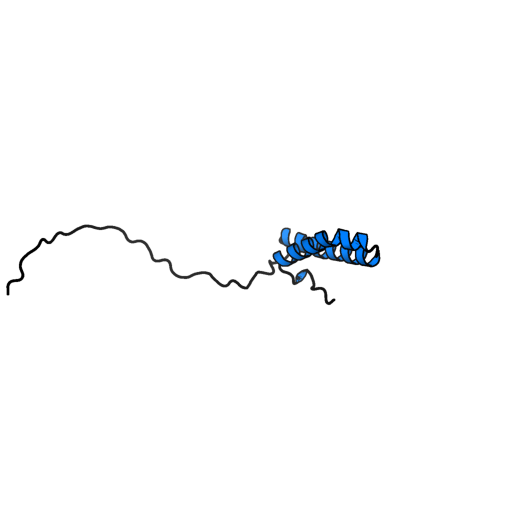.516 1.00 46.31 79 GLU A CA 1
ATOM 621 C C . GLU A 1 79 ? -18.809 18.741 51.050 1.00 46.31 79 GLU A C 1
ATOM 623 O O . GLU A 1 79 ? -19.529 18.224 51.896 1.00 46.31 79 GLU A O 1
ATOM 628 N N . GLN A 1 80 ? -17.909 19.699 51.340 1.00 46.34 80 GLN A N 1
ATOM 629 C CA . GLN A 1 80 ? -17.927 20.757 52.383 1.00 46.34 80 GLN A CA 1
ATOM 630 C C . GLN A 1 80 ? -17.670 20.470 53.891 1.00 46.34 80 GLN A C 1
ATOM 632 O O . GLN A 1 80 ? -18.278 19.644 54.557 1.00 46.34 80 GLN A O 1
ATOM 637 N N . ALA A 1 81 ? -16.754 21.293 54.434 1.00 45.19 81 ALA A N 1
ATOM 638 C CA . ALA A 1 81 ? -16.259 21.403 55.818 1.00 45.19 81 ALA A CA 1
ATOM 639 C C . ALA A 1 81 ? -17.266 22.105 56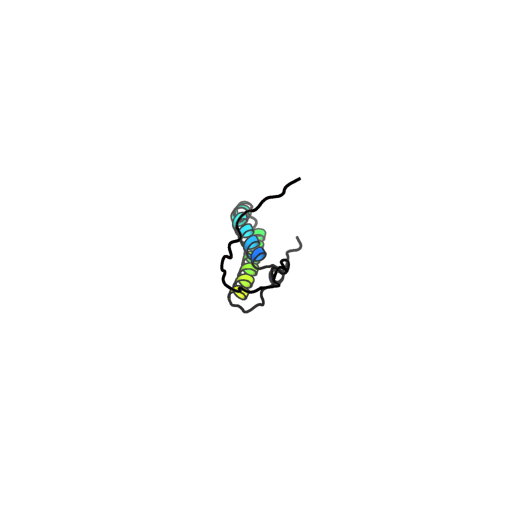.782 1.00 45.19 81 ALA A C 1
ATOM 641 O O . ALA A 1 81 ? -18.237 22.669 56.279 1.00 45.19 81 ALA A O 1
ATOM 642 N N . PRO A 1 82 ? -17.063 22.175 58.132 1.00 47.09 82 PRO A N 1
ATOM 643 C CA . PRO A 1 82 ? -16.005 23.009 58.736 1.00 47.09 82 PRO A CA 1
ATOM 644 C C . PRO A 1 82 ? -15.374 22.531 60.073 1.00 47.09 82 PRO A C 1
ATOM 646 O O . PRO A 1 82 ? -15.979 21.877 60.914 1.00 47.09 82 PRO A O 1
ATOM 649 N N . GLN A 1 83 ? -14.130 22.980 60.258 1.00 53.19 83 GLN A N 1
ATOM 650 C CA . GLN A 1 83 ? -13.391 23.308 61.490 1.00 53.19 83 GLN A CA 1
ATOM 651 C C . GLN A 1 83 ? -14.159 23.206 62.834 1.00 53.19 83 GLN A C 1
ATOM 653 O O . GLN A 1 83 ? -15.073 23.990 63.092 1.00 53.19 83 GLN A O 1
ATOM 658 N N . ALA A 1 84 ? -13.655 22.397 63.773 1.00 52.06 84 ALA A N 1
ATOM 659 C CA . ALA A 1 84 ? -13.899 22.578 65.206 1.00 52.06 84 ALA A CA 1
ATOM 660 C C . ALA A 1 84 ? -12.573 22.502 65.974 1.00 52.06 84 ALA A C 1
ATOM 662 O O . ALA A 1 84 ? -11.879 21.489 65.987 1.00 52.06 84 ALA A O 1
ATOM 663 N N . ARG A 1 85 ? -12.223 23.633 66.591 1.00 52.00 85 ARG A N 1
ATOM 664 C CA . ARG A 1 85 ? -11.108 23.802 67.524 1.00 52.00 85 ARG A CA 1
ATOM 665 C C . ARG A 1 85 ? -11.239 22.824 68.693 1.00 52.00 85 ARG A C 1
ATOM 667 O O . ARG A 1 85 ? -12.311 22.718 69.279 1.00 52.00 85 ARG A O 1
ATOM 674 N N . SER A 1 86 ? -10.125 22.265 69.147 1.00 53.88 86 SER A N 1
ATOM 675 C CA . SER A 1 86 ? -9.907 22.030 70.578 1.00 53.88 86 SER A CA 1
ATOM 676 C C . SER A 1 86 ? -8.432 22.271 70.887 1.00 53.88 86 SER A C 1
ATOM 678 O O . SER A 1 86 ? -7.552 21.770 70.192 1.00 53.88 86 SER A O 1
ATOM 680 N N . GLY A 1 87 ? -8.199 23.176 71.839 1.00 48.69 87 GLY A N 1
ATOM 681 C CA . GLY A 1 87 ? -6.886 23.623 72.295 1.00 48.69 87 GLY A CA 1
ATOM 682 C C . GLY A 1 87 ? -6.193 22.621 73.230 1.00 48.69 87 GLY A C 1
ATOM 683 O O . GLY A 1 87 ? -6.700 21.520 73.431 1.00 48.69 87 GLY A O 1
ATOM 684 N N . PRO A 1 88 ? -5.022 22.998 73.773 1.00 63.25 88 PRO A N 1
ATOM 685 C CA . PRO A 1 88 ? -4.084 22.091 74.427 1.00 63.25 88 PRO A CA 1
ATOM 686 C C . PRO A 1 88 ? -4.318 22.014 75.941 1.00 63.25 88 PRO A C 1
ATOM 688 O O . PRO A 1 88 ? -4.546 23.051 76.556 1.00 63.25 88 PRO A O 1
ATOM 691 N N . GLU A 1 89 ? -4.159 20.842 76.568 1.00 47.91 89 GLU A N 1
ATOM 692 C CA . GLU A 1 89 ? -3.868 20.793 78.008 1.00 47.91 89 GLU A CA 1
ATOM 693 C C . GLU A 1 89 ? -3.149 19.505 78.451 1.00 47.91 89 GLU A C 1
ATOM 695 O O . GLU A 1 89 ? -3.558 18.392 78.135 1.00 47.91 89 GLU A O 1
ATOM 700 N N . ALA A 1 90 ? -2.031 19.746 79.141 1.00 48.56 90 ALA A N 1
ATOM 701 C CA . ALA A 1 90 ? -1.319 18.974 80.158 1.00 48.56 90 ALA A CA 1
ATOM 702 C C . ALA A 1 90 ? -1.512 17.446 80.256 1.00 48.56 90 ALA A C 1
ATOM 704 O O . ALA A 1 90 ? -2.540 16.951 80.708 1.00 48.56 90 ALA A O 1
ATOM 705 N N . VAL A 1 91 ? -0.410 16.719 80.044 1.00 56.06 91 VAL A N 1
ATOM 706 C CA . VAL A 1 91 ? -0.143 15.464 80.758 1.00 56.06 91 VAL A CA 1
ATOM 707 C C . VAL A 1 91 ? 0.878 15.745 81.857 1.00 56.06 91 VAL A C 1
ATOM 709 O O . VAL A 1 91 ? 1.978 16.231 81.597 1.00 56.06 91 VAL A O 1
ATOM 712 N N . ALA A 1 92 ? 0.455 15.500 83.091 1.00 48.56 92 ALA A N 1
ATOM 713 C CA . ALA A 1 92 ? 1.305 15.397 84.260 1.00 48.56 92 ALA A CA 1
ATOM 714 C C . ALA A 1 92 ? 1.584 13.912 84.497 1.00 48.56 92 ALA A C 1
ATOM 716 O O . ALA A 1 92 ? 0.630 13.142 84.555 1.00 48.56 92 ALA A O 1
ATOM 717 N N . GLU A 1 93 ? 2.857 13.543 84.626 1.00 50.50 93 GLU A N 1
ATOM 718 C CA . GLU A 1 93 ? 3.381 12.574 85.604 1.00 50.50 93 GLU A CA 1
ATOM 719 C C . GLU A 1 93 ? 4.913 12.626 85.624 1.00 50.50 93 GLU A C 1
ATOM 721 O O . GLU A 1 93 ? 5.526 12.673 84.531 1.00 50.50 93 GLU A O 1
#

Sequence (93 aa):
MNRVDPRNLSVRDLRDELRELEESWMETLLRGSDNDLDDHAVRTRELEEEFDRRARGDAPPQGDAAAEQAPSGSEGDAEQAPQARSGPEAVAE

InterPro domains:
  IPR046156 Protein of unknown function DUF6158 [PF19655] (4-55)

Radius of gyration: 30.76 Å; chains: 1; bounding box: 36×40×101 Å

Secondary structure (DSSP, 8-state):
--PPPGGGS-HHHHHHHHHHHHHHHHHHHHHT-HHHHHHHHHHHHHHHHHHHHHHTT-S----------------------------------

Organism: NCBI:txid763782

Foldseek 3Di:
DPDDQLLLDALVRLVVVLVVLVVCQVVQVVVVDPVSNVVSVVVNVSSVVSNVCVVVVVDDGPDPPPDPDDDDDDDDDDDDDDDDDDDDDDDDD

pLDDT: mean 72.61, std 18.89, range [42.31, 93.62]